Protein AF-A0A2P5BSG7-F1 (afdb_monomer)

Secondary structure (DSSP, 8-state):
-HHHHHHH-PPEEEEEEEEGGGGS-BTTBS-GGGTT-STT--HHHHHHHHHHHHHHHHHHHHHHHHHTT-SEEEEEEEE--

Sequence (81 aa):
MKKTAKESKKEGRIVNVSSVAHRFPYPEGIRFDKINDRSGYNNLAA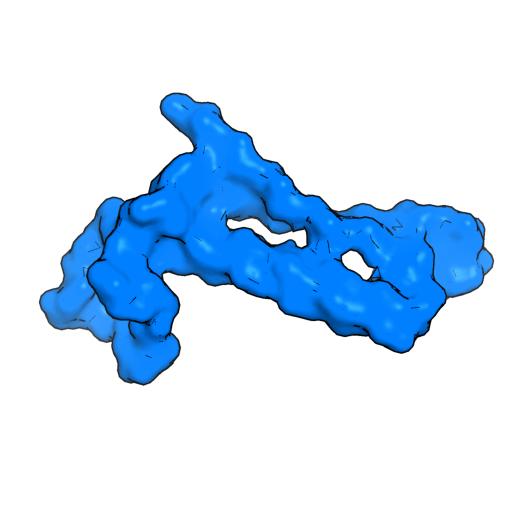YGQSKLANVLHASELARRLKEDNLNITQIHFTREQ

InterPro domains:
  IPR036291 NAD(P)-binding domain superfamily [SSF51735] (8-76)
  IPR055280 Short-chain dehydrogenase TIC 32 [PTHR48476] (1-73)

pLDDT: mean 89.48, std 8.45, range [55.03, 97.31]

Organism: Parasponia andersonii (NCBI:txid3476)

Mean predicted aligned error: 4.9 Å

Solvent-accessible surface area (backbone atoms only — not comparable to full-atom values): 4633 Å² total; per-residue (Å²): 104,72,66,55,25,65,75,68,71,43,74,39,77,49,78,39,82,32,34,67,49,35,82,44,30,42,98,80,43,74,52,76,96,49,75,81,46,72,90,79,64,43,74,65,28,52,50,4,27,54,23,34,47,37,44,54,49,30,54,53,52,34,54,54,32,55,75,68,72,46,60,50,51,55,40,67,43,69,46,83,131

Radius of gyration: 15.65 Å; Cα contacts (8 Å, |Δi|>4): 115; chains: 1; bounding box: 35×26×40 Å

Foldseek 3Di:
DQVCCVVVVDAAEDEQEAAPLLVQAPPVQAPPVCLPPPVPDDPSNNNNSVRVCSVVVLVVVQVVCVVVVGSYHGDYDYDDD

Structure (mmCIF, N/CA/C/O backbone):
data_AF-A0A2P5BSG7-F1
#
_entry.id   AF-A0A2P5BSG7-F1
#
loop_
_atom_site.group_PDB
_atom_site.id
_atom_site.type_symbol
_atom_site.label_atom_id
_atom_site.label_alt_id
_atom_site.label_comp_id
_atom_site.label_asym_id
_atom_site.label_entity_id
_atom_site.label_seq_id
_atom_site.pdbx_PDB_ins_code
_atom_site.Cartn_x
_atom_site.Cartn_y
_atom_site.Cartn_z
_atom_site.occupancy
_atom_site.B_iso_or_equiv
_atom_site.auth_seq_id
_atom_site.auth_comp_id
_atom_site.auth_asym_id
_atom_site.auth_atom_id
_atom_site.pdbx_PDB_model_num
ATOM 1 N N . MET A 1 1 ? -9.341 -4.462 17.210 1.00 74.25 1 MET A N 1
ATOM 2 C CA . MET A 1 1 ? -9.797 -3.082 16.916 1.00 74.25 1 MET A CA 1
ATOM 3 C C . MET A 1 1 ? -11.308 -2.940 16.778 1.00 74.25 1 MET A C 1
ATOM 5 O O . MET A 1 1 ? -11.850 -2.155 17.535 1.00 74.25 1 MET A O 1
ATOM 9 N N . LYS A 1 2 ? -12.004 -3.689 15.903 1.00 81.62 2 LYS A N 1
ATOM 10 C CA . LYS A 1 2 ? -13.474 -3.567 15.734 1.00 81.62 2 LYS A CA 1
ATOM 11 C C . LYS A 1 2 ? -14.255 -3.700 17.054 1.00 81.62 2 LYS A C 1
ATOM 13 O O . LYS A 1 2 ? -15.022 -2.815 17.413 1.00 81.62 2 LYS A O 1
ATOM 18 N N . LYS A 1 3 ? -13.981 -4.772 17.809 1.00 84.94 3 LYS A N 1
ATOM 19 C CA . LYS A 1 3 ? -14.549 -5.031 19.145 1.00 84.94 3 LYS A CA 1
ATOM 20 C C . LYS A 1 3 ? -14.271 -3.879 20.120 1.00 84.94 3 LYS A C 1
ATOM 22 O O . LYS A 1 3 ? -15.198 -3.295 20.658 1.00 84.94 3 LYS A O 1
ATOM 27 N N . THR A 1 4 ? -13.005 -3.484 20.247 1.00 84.81 4 THR A N 1
ATOM 28 C CA . THR A 1 4 ? -12.566 -2.399 21.137 1.00 84.81 4 THR A CA 1
ATOM 29 C C . THR A 1 4 ? -13.201 -1.049 20.799 1.00 84.81 4 THR A C 1
ATOM 31 O O . THR A 1 4 ? -13.624 -0.344 21.708 1.00 84.81 4 THR A O 1
ATOM 34 N N . ALA A 1 5 ? -13.306 -0.684 19.517 1.00 85.00 5 ALA A N 1
ATOM 35 C CA . ALA A 1 5 ? -13.960 0.557 19.089 1.00 85.00 5 ALA A CA 1
ATOM 36 C C . ALA A 1 5 ? -15.461 0.543 19.431 1.00 85.00 5 ALA A C 1
ATOM 38 O O . ALA A 1 5 ? -15.998 1.537 19.916 1.00 85.00 5 ALA A O 1
ATOM 39 N N . LYS A 1 6 ? -16.122 -0.611 19.263 1.00 83.19 6 LYS A N 1
ATOM 40 C CA . LYS A 1 6 ? -17.536 -0.796 19.618 1.00 83.19 6 LYS A CA 1
ATOM 41 C C . LYS A 1 6 ? -17.775 -0.721 21.130 1.00 83.19 6 LYS A C 1
ATOM 43 O O . LYS A 1 6 ? -18.698 -0.040 21.563 1.00 83.19 6 LYS A O 1
ATOM 48 N N . GLU A 1 7 ? -16.943 -1.390 21.925 1.00 88.88 7 GLU A N 1
ATOM 49 C CA . GLU A 1 7 ? -17.069 -1.442 23.389 1.00 88.88 7 GLU A CA 1
ATOM 50 C C . GLU A 1 7 ? -16.710 -0.109 24.053 1.00 88.88 7 GLU A C 1
ATOM 52 O O . GLU A 1 7 ? -17.422 0.357 24.937 1.00 88.88 7 GLU A O 1
ATOM 57 N N . SER A 1 8 ? -15.629 0.536 23.606 1.00 88.06 8 SER A N 1
ATOM 58 C CA . SER A 1 8 ? -15.157 1.798 24.191 1.00 88.06 8 SER A CA 1
ATOM 59 C C . SER A 1 8 ? -15.892 3.037 23.678 1.00 88.06 8 SER A C 1
ATOM 61 O O . SER A 1 8 ? -15.712 4.114 24.244 1.00 88.06 8 SER A O 1
ATOM 63 N N . LYS A 1 9 ? -16.674 2.912 22.594 1.00 83.19 9 LYS A N 1
ATOM 64 C CA . LYS A 1 9 ? -17.284 4.024 21.838 1.00 83.19 9 LYS A CA 1
ATOM 65 C C . LYS A 1 9 ? -16.284 5.098 21.373 1.00 83.19 9 LYS A C 1
ATOM 67 O O . LYS A 1 9 ? -16.694 6.197 21.006 1.00 83.19 9 LYS A O 1
ATOM 72 N N . LYS A 1 10 ? -14.981 4.800 21.369 1.00 86.56 10 LYS A N 1
ATOM 73 C CA . LYS A 1 10 ? -13.925 5.688 20.864 1.00 86.56 10 LYS A CA 1
ATOM 74 C C . LYS A 1 10 ? -13.604 5.343 19.414 1.00 86.56 10 LYS A C 1
ATOM 76 O O . LYS A 1 10 ? -13.529 4.166 19.059 1.00 86.56 10 LYS A O 1
ATOM 81 N N . GLU A 1 11 ? -13.387 6.371 18.599 1.00 86.12 11 GLU A N 1
ATOM 82 C CA . GLU A 1 11 ? -12.957 6.205 17.211 1.00 86.12 11 GLU A CA 1
ATOM 83 C C . GLU A 1 11 ? -11.567 5.546 17.162 1.00 86.12 11 GLU A C 1
ATOM 85 O O . GLU A 1 11 ? -10.609 6.030 17.768 1.00 86.12 11 GLU A O 1
ATOM 90 N N . GLY A 1 12 ? -11.451 4.438 16.428 1.00 88.88 12 GLY A N 1
ATOM 91 C CA . GLY A 1 12 ? -10.160 3.834 16.104 1.00 88.88 12 GLY A CA 1
ATOM 92 C C . GLY A 1 12 ? -9.535 4.496 14.877 1.00 88.88 12 GLY A C 1
ATOM 93 O O . GLY A 1 12 ? -10.239 4.887 13.951 1.00 88.88 12 GLY A O 1
ATOM 94 N N . ARG A 1 13 ? -8.207 4.589 14.818 1.00 90.56 13 ARG A N 1
ATOM 95 C CA . ARG A 1 13 ? -7.505 5.091 13.628 1.00 90.56 13 ARG A CA 1
ATOM 96 C C . ARG A 1 13 ? -6.442 4.106 13.198 1.00 90.56 13 ARG A C 1
ATOM 98 O O . ARG A 1 13 ? -5.702 3.588 14.030 1.00 90.56 13 ARG A O 1
ATOM 105 N N . ILE A 1 14 ? -6.364 3.869 11.899 1.00 91.44 14 ILE A N 1
ATOM 106 C CA . ILE A 1 14 ? -5.270 3.121 11.288 1.00 91.44 14 ILE A CA 1
ATOM 107 C C . ILE A 1 14 ? -4.610 4.053 10.278 1.00 91.44 14 ILE A C 1
ATOM 109 O O . ILE A 1 14 ? -5.282 4.689 9.463 1.00 91.44 14 ILE A O 1
ATOM 113 N N . VAL A 1 15 ? -3.289 4.161 10.381 1.00 90.69 15 VAL A N 1
ATOM 114 C CA . VAL A 1 15 ? -2.491 5.078 9.571 1.00 90.69 15 VAL A CA 1
ATOM 115 C C . VAL A 1 15 ? -1.467 4.270 8.791 1.00 90.69 15 VAL A C 1
ATOM 117 O O . VAL A 1 15 ? -0.574 3.660 9.379 1.00 90.69 15 VAL A O 1
ATOM 120 N N . ASN A 1 16 ? -1.578 4.303 7.465 1.00 92.50 16 ASN A N 1
ATOM 121 C CA . ASN A 1 16 ? -0.605 3.693 6.566 1.00 92.50 16 ASN A CA 1
ATOM 122 C C . ASN A 1 16 ? 0.399 4.744 6.085 1.00 92.50 16 ASN A C 1
ATOM 124 O O . ASN A 1 16 ? 0.025 5.761 5.500 1.00 92.50 16 ASN A O 1
ATOM 128 N N . VAL A 1 17 ? 1.693 4.482 6.275 1.00 92.88 17 VAL A N 1
ATOM 129 C CA . VAL A 1 17 ? 2.756 5.384 5.810 1.00 92.88 17 VAL A CA 1
ATOM 130 C C . VAL A 1 17 ? 3.135 5.060 4.363 1.00 92.88 17 VAL A C 1
ATOM 132 O O . VAL A 1 17 ? 3.653 3.984 4.046 1.00 92.88 17 VAL A O 1
ATOM 135 N N . SER A 1 18 ? 2.906 6.022 3.480 1.00 92.38 18 SER A N 1
ATOM 136 C CA . SER A 1 18 ? 3.302 6.035 2.074 1.00 92.38 18 SER A CA 1
ATOM 137 C C . SER A 1 18 ? 4.413 7.075 1.804 1.00 92.38 18 SER A C 1
ATOM 139 O O . SER A 1 18 ? 4.997 7.646 2.724 1.00 92.38 18 SER A O 1
ATOM 141 N N . SER A 1 19 ? 4.761 7.287 0.536 1.00 93.00 19 SER A N 1
ATOM 142 C CA . SER A 1 19 ? 5.766 8.250 0.061 1.00 93.00 19 SER A CA 1
ATOM 143 C C . SER A 1 19 ? 5.402 8.723 -1.341 1.00 93.00 19 SER A C 1
ATOM 145 O O . SER A 1 19 ? 4.712 7.996 -2.056 1.00 93.00 19 SER A O 1
ATOM 147 N N . VAL A 1 20 ? 5.872 9.904 -1.758 1.00 93.75 20 VAL A N 1
ATOM 148 C CA . VAL A 1 20 ? 5.672 10.441 -3.120 1.00 93.75 20 VAL A CA 1
ATOM 149 C C . VAL A 1 20 ? 6.095 9.455 -4.221 1.00 93.75 20 VAL A C 1
ATOM 151 O O . VAL A 1 20 ? 5.535 9.470 -5.314 1.00 93.75 20 VAL A O 1
ATOM 154 N N . ALA A 1 21 ? 6.989 8.513 -3.897 1.00 94.62 21 ALA A N 1
ATOM 155 C CA . ALA A 1 21 ? 7.382 7.403 -4.760 1.00 94.62 21 ALA A CA 1
ATOM 156 C C . ALA A 1 21 ? 6.205 6.558 -5.292 1.00 94.62 21 ALA A C 1
ATOM 158 O O . ALA A 1 21 ? 6.353 5.930 -6.334 1.00 94.62 21 ALA A O 1
ATOM 159 N N . HIS A 1 22 ? 5.027 6.561 -4.649 1.00 94.44 22 HIS A N 1
ATOM 160 C CA . HIS A 1 22 ? 3.835 5.867 -5.168 1.00 94.44 22 HIS A CA 1
ATOM 161 C C . HIS A 1 22 ? 3.390 6.346 -6.561 1.00 94.44 22 HIS A C 1
ATOM 163 O O . HIS A 1 22 ? 2.619 5.652 -7.217 1.00 94.44 22 HIS A O 1
ATOM 169 N N . ARG A 1 23 ? 3.860 7.521 -7.008 1.00 94.81 23 ARG A N 1
ATOM 170 C CA . ARG A 1 23 ? 3.628 8.071 -8.354 1.00 94.81 23 ARG A CA 1
ATOM 171 C C . ARG A 1 23 ? 4.544 7.461 -9.421 1.00 94.81 23 ARG A C 1
ATOM 173 O O . ARG A 1 23 ? 4.313 7.685 -10.602 1.00 94.81 23 ARG A O 1
ATOM 180 N N . PHE A 1 24 ? 5.554 6.695 -9.008 1.00 96.00 24 PHE A N 1
ATOM 181 C CA . PHE A 1 24 ? 6.555 6.074 -9.876 1.00 96.00 24 PHE A CA 1
ATOM 182 C C . PHE A 1 24 ? 6.659 4.549 -9.636 1.00 96.00 24 PHE A C 1
ATOM 184 O O . PHE A 1 24 ? 7.741 4.051 -9.315 1.00 96.00 24 PHE A O 1
ATOM 191 N N . PRO A 1 25 ? 5.548 3.784 -9.716 1.00 96.62 25 PRO A N 1
ATOM 192 C CA . PRO A 1 25 ? 5.600 2.323 -9.697 1.00 96.62 25 PRO A CA 1
ATOM 193 C C . PRO A 1 25 ? 6.164 1.788 -11.028 1.00 96.62 25 PRO A C 1
ATOM 195 O O . PRO A 1 25 ? 6.556 2.552 -11.912 1.00 96.62 25 PRO A O 1
ATOM 198 N N . TYR A 1 26 ? 6.159 0.465 -11.204 1.00 97.12 26 TYR A N 1
ATOM 199 C CA . TYR A 1 26 ? 6.294 -0.111 -12.544 1.00 97.12 26 TYR A CA 1
ATOM 200 C C . TYR A 1 26 ? 5.203 0.439 -13.486 1.00 97.12 26 TYR A C 1
ATOM 202 O O . TYR A 1 26 ? 4.130 0.806 -12.999 1.00 97.12 26 TYR A O 1
ATOM 210 N N . PRO A 1 27 ? 5.427 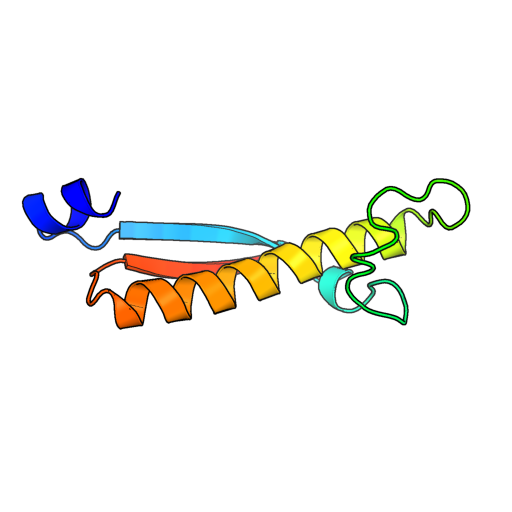0.478 -14.813 1.00 95.06 27 PRO A N 1
ATOM 211 C CA . PRO A 1 27 ? 4.421 0.943 -15.774 1.00 95.06 27 PRO A CA 1
ATOM 212 C C . PRO A 1 27 ? 3.062 0.240 -15.641 1.00 95.06 27 PRO A C 1
ATOM 214 O O . PRO A 1 27 ? 2.020 0.853 -15.847 1.00 95.06 27 PRO A O 1
ATOM 217 N N . GLU A 1 28 ? 3.068 -1.031 -1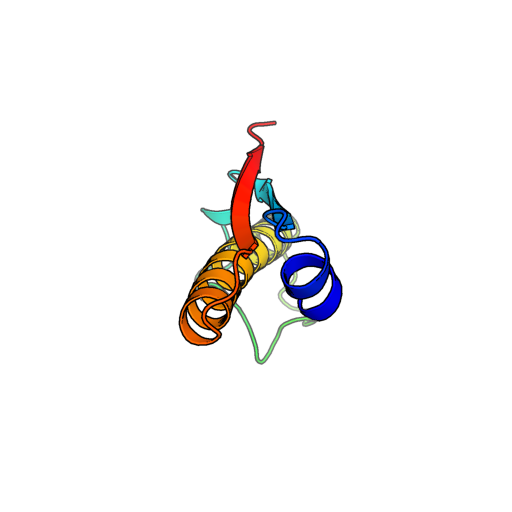5.241 1.00 95.12 28 GLU A N 1
ATOM 218 C CA . GLU A 1 28 ? 1.876 -1.849 -15.011 1.00 95.12 28 GLU A CA 1
ATOM 219 C C . GLU A 1 28 ? 1.183 -1.564 -13.661 1.00 95.12 28 GLU A C 1
ATOM 221 O O . GLU A 1 28 ? 0.139 -2.139 -13.357 1.00 95.12 28 GLU A O 1
ATOM 226 N N . GLY A 1 29 ? 1.754 -0.703 -12.814 1.00 95.81 29 GLY A N 1
ATOM 227 C CA . GLY A 1 29 ? 1.274 -0.440 -11.461 1.00 95.81 29 GLY A CA 1
ATOM 228 C C . GLY A 1 29 ? 1.638 -1.568 -10.496 1.00 95.81 29 GLY A C 1
ATOM 229 O O . GLY A 1 29 ? 2.807 -1.735 -10.146 1.00 95.81 29 GLY A O 1
ATOM 230 N N . ILE A 1 30 ? 0.634 -2.314 -10.019 1.00 97.31 30 ILE A N 1
ATOM 231 C CA . ILE A 1 30 ? 0.846 -3.478 -9.147 1.00 97.31 30 ILE A CA 1
ATOM 232 C C . ILE A 1 30 ? 1.004 -4.737 -10.001 1.00 97.31 30 ILE A C 1
ATOM 234 O O . ILE A 1 30 ? 0.044 -5.238 -10.582 1.00 97.31 30 ILE A O 1
ATOM 238 N N . ARG A 1 31 ? 2.210 -5.306 -10.017 1.00 96.06 31 ARG A N 1
ATOM 239 C CA . ARG A 1 31 ? 2.520 -6.555 -10.724 1.00 96.06 31 ARG A CA 1
ATOM 240 C C . ARG A 1 31 ? 2.114 -7.788 -9.904 1.00 96.06 31 ARG A C 1
ATOM 242 O O . ARG A 1 31 ? 2.985 -8.496 -9.404 1.00 96.06 31 ARG A O 1
ATOM 249 N N . PHE A 1 32 ? 0.815 -8.054 -9.749 1.00 96.12 32 PHE A N 1
ATOM 250 C CA . PHE A 1 32 ? 0.309 -9.165 -8.918 1.00 96.12 32 PHE A CA 1
ATOM 251 C C . PHE A 1 32 ? 0.913 -10.533 -9.285 1.00 96.12 32 PHE A C 1
ATOM 253 O O . PHE A 1 32 ? 1.409 -11.229 -8.402 1.00 96.12 32 PHE A O 1
ATOM 260 N N . ASP A 1 33 ? 0.984 -10.869 -10.576 1.00 95.94 33 ASP A N 1
ATOM 261 C CA . ASP A 1 33 ? 1.531 -12.153 -11.055 1.00 95.94 33 ASP A CA 1
ATOM 262 C C . ASP A 1 33 ? 3.060 -12.255 -10.937 1.00 95.94 33 ASP A C 1
ATOM 264 O O . ASP A 1 33 ? 3.646 -13.321 -11.113 1.00 95.94 33 ASP A O 1
ATOM 268 N N . LYS A 1 34 ? 3.735 -11.129 -10.675 1.00 94.25 34 LYS A N 1
ATOM 269 C CA . LYS A 1 34 ? 5.201 -11.012 -10.676 1.00 94.25 34 LYS A CA 1
ATOM 270 C C . LYS A 1 34 ? 5.722 -10.268 -9.446 1.00 94.25 34 LYS A C 1
ATOM 272 O O . LYS A 1 34 ? 6.760 -9.613 -9.512 1.00 94.25 34 LYS A O 1
ATOM 277 N N . ILE A 1 35 ? 5.015 -10.357 -8.318 1.00 92.19 35 ILE A N 1
ATOM 278 C CA . ILE A 1 35 ? 5.252 -9.486 -7.156 1.00 92.19 35 ILE A CA 1
ATOM 279 C C . ILE A 1 35 ? 6.660 -9.629 -6.553 1.00 92.19 35 ILE A C 1
ATOM 281 O O . ILE A 1 35 ? 7.197 -8.661 -6.024 1.00 92.19 35 ILE A O 1
ATOM 285 N N . ASN A 1 36 ? 7.269 -10.813 -6.696 1.00 90.56 36 ASN A N 1
ATOM 286 C CA . ASN A 1 36 ? 8.620 -11.147 -6.228 1.00 90.56 36 ASN A CA 1
ATOM 287 C C . ASN A 1 36 ? 9.566 -11.552 -7.375 1.00 90.56 36 ASN A C 1
ATOM 289 O O . ASN A 1 36 ? 10.548 -12.264 -7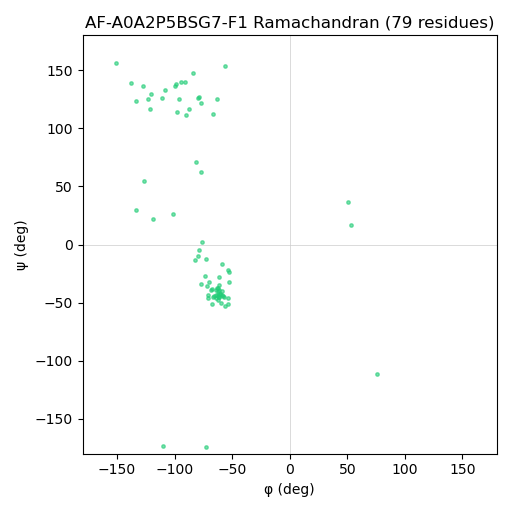.155 1.00 90.56 36 ASN A O 1
ATOM 293 N N . ASP A 1 37 ? 9.261 -11.146 -8.609 1.00 93.19 37 ASP A N 1
ATOM 294 C CA . ASP A 1 37 ? 10.100 -11.449 -9.765 1.00 93.19 37 ASP A CA 1
ATOM 295 C C . ASP A 1 37 ? 11.449 -10.723 -9.663 1.00 93.19 37 ASP A C 1
ATOM 297 O O . ASP A 1 37 ? 11.532 -9.497 -9.748 1.00 93.19 37 ASP A O 1
ATOM 301 N N . ARG A 1 38 ? 12.520 -11.502 -9.491 1.00 92.75 38 ARG A N 1
ATOM 302 C CA . ARG A 1 38 ? 13.890 -10.985 -9.387 1.00 92.75 38 ARG A CA 1
ATOM 303 C C . ARG A 1 38 ? 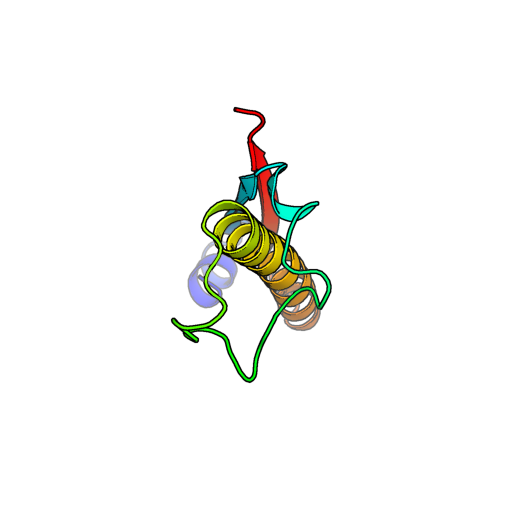14.448 -10.515 -10.729 1.00 92.75 38 ARG A C 1
ATOM 305 O O . ARG A 1 38 ? 15.323 -9.657 -10.734 1.00 92.75 38 ARG A O 1
ATOM 312 N N . SER A 1 39 ? 13.970 -11.073 -11.843 1.00 92.38 39 SER A N 1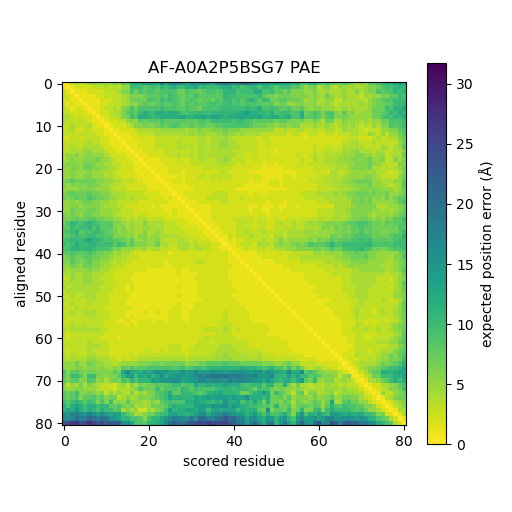
ATOM 313 C CA . SER A 1 39 ? 14.513 -10.791 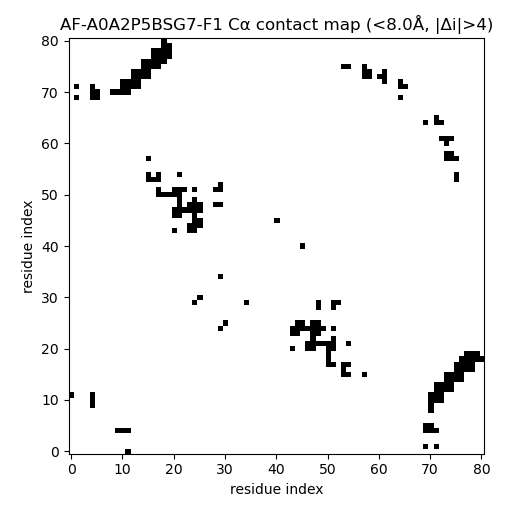-13.178 1.00 92.38 39 SER A CA 1
ATOM 314 C C . SER A 1 39 ? 14.151 -9.387 -13.666 1.00 92.38 39 SER A C 1
ATOM 316 O O . SER A 1 39 ? 14.972 -8.715 -14.281 1.00 92.38 39 SER A O 1
ATOM 318 N N . GLY A 1 40 ? 12.950 -8.912 -13.327 1.00 90.38 40 GLY A N 1
ATOM 319 C CA . GLY A 1 40 ? 12.476 -7.562 -13.631 1.00 90.38 40 GLY A CA 1
ATOM 320 C C . GLY A 1 40 ? 12.547 -6.602 -12.444 1.00 90.38 40 GLY A C 1
ATOM 321 O O . GLY A 1 40 ? 11.710 -5.701 -12.371 1.00 90.38 40 GLY A O 1
ATOM 322 N N . TYR A 1 41 ? 13.452 -6.823 -11.484 1.00 95.38 41 TYR A N 1
ATOM 323 C CA . TYR A 1 41 ? 13.554 -5.992 -10.285 1.00 95.38 41 TYR A CA 1
ATOM 324 C C . TYR A 1 41 ? 14.242 -4.656 -10.583 1.00 95.38 41 TYR A C 1
ATOM 326 O O . TYR A 1 41 ? 15.402 -4.606 -10.987 1.00 95.38 41 TYR A O 1
ATOM 334 N N . ASN A 1 42 ? 13.545 -3.559 -10.301 1.00 95.50 42 ASN A N 1
ATOM 335 C CA . ASN A 1 42 ? 14.110 -2.218 -10.251 1.00 95.50 42 ASN A CA 1
ATOM 336 C C . ASN A 1 42 ? 13.820 -1.623 -8.870 1.00 95.50 42 ASN A C 1
ATOM 338 O O . ASN A 1 42 ? 12.667 -1.579 -8.451 1.00 95.50 42 ASN A O 1
ATOM 342 N N . ASN A 1 43 ? 14.852 -1.176 -8.154 1.00 94.81 43 ASN A N 1
ATOM 343 C CA . ASN A 1 43 ? 14.726 -0.721 -6.766 1.00 94.81 43 ASN A CA 1
ATOM 344 C C . ASN A 1 43 ? 13.724 0.435 -6.594 1.00 94.81 43 ASN A C 1
ATOM 346 O O . ASN A 1 43 ? 12.903 0.398 -5.677 1.00 94.81 43 ASN A O 1
ATOM 350 N N . LEU A 1 44 ? 13.762 1.435 -7.477 1.00 94.62 44 LEU A N 1
ATOM 351 C CA . LEU A 1 44 ? 12.898 2.607 -7.404 1.00 94.62 44 LEU A CA 1
ATOM 352 C C . LEU A 1 44 ? 11.453 2.248 -7.757 1.00 94.62 44 LEU A C 1
ATOM 354 O O . LEU A 1 44 ? 10.547 2.594 -7.002 1.00 94.62 44 LEU A O 1
ATOM 358 N N . ALA A 1 45 ? 11.242 1.493 -8.838 1.00 95.94 45 ALA A N 1
ATOM 359 C CA . ALA A 1 45 ? 9.912 1.054 -9.256 1.00 95.94 45 ALA A CA 1
ATOM 360 C C . ALA A 1 45 ? 9.288 0.062 -8.260 1.00 95.94 45 ALA A C 1
ATOM 362 O O . ALA A 1 45 ? 8.101 0.156 -7.954 1.00 95.94 45 ALA A O 1
ATOM 363 N N . ALA A 1 46 ? 10.081 -0.852 -7.688 1.00 96.50 46 ALA A N 1
ATOM 364 C CA . ALA A 1 46 ? 9.640 -1.767 -6.634 1.00 96.50 46 ALA A CA 1
ATOM 365 C C . ALA A 1 46 ? 9.238 -1.006 -5.365 1.00 96.50 46 ALA A C 1
ATOM 367 O O . ALA A 1 46 ? 8.193 -1.286 -4.770 1.00 96.50 46 ALA A O 1
ATOM 368 N N . TYR A 1 47 ? 10.028 -0.004 -4.974 1.00 96.00 47 TYR A N 1
ATOM 369 C CA . TYR A 1 47 ? 9.676 0.865 -3.860 1.00 96.00 47 TYR A CA 1
ATOM 370 C C . TYR A 1 47 ? 8.402 1.664 -4.159 1.00 96.00 47 TYR A C 1
ATOM 372 O O . TYR A 1 47 ? 7.484 1.666 -3.336 1.00 96.00 47 TYR A O 1
ATOM 380 N N . GLY A 1 48 ? 8.285 2.257 -5.349 1.00 96.44 48 GLY A N 1
ATOM 381 C CA . GLY A 1 48 ? 7.081 2.952 -5.802 1.00 96.44 48 GLY A CA 1
ATOM 382 C C . GLY A 1 48 ? 5.841 2.058 -5.782 1.00 96.44 48 GLY A C 1
ATOM 383 O O . GLY A 1 48 ? 4.821 2.440 -5.210 1.00 96.44 48 GLY A O 1
ATOM 384 N N . GLN A 1 49 ? 5.952 0.820 -6.270 1.00 97.31 49 GLN A N 1
ATOM 385 C CA . GLN A 1 49 ? 4.897 -0.194 -6.195 1.00 97.31 49 GLN A CA 1
ATOM 386 C C . GLN A 1 49 ? 4.488 -0.485 -4.742 1.00 97.31 49 GLN A C 1
ATOM 388 O O . GLN A 1 49 ? 3.297 -0.544 -4.444 1.00 97.31 49 GLN A O 1
ATOM 393 N N . SER A 1 50 ? 5.445 -0.618 -3.814 1.00 96.12 50 SER A N 1
ATOM 394 C CA . SER A 1 50 ? 5.135 -0.849 -2.392 1.00 96.12 50 SER A CA 1
ATOM 395 C C . SER A 1 50 ? 4.349 0.313 -1.767 1.00 96.12 50 SER A C 1
ATOM 397 O O . SER A 1 50 ? 3.431 0.111 -0.970 1.00 96.12 50 SER A O 1
ATOM 399 N N . LYS A 1 51 ? 4.667 1.552 -2.161 1.00 96.69 51 LYS A N 1
ATOM 400 C CA . LYS A 1 51 ? 3.994 2.759 -1.668 1.00 96.69 51 LYS A CA 1
ATOM 401 C C . LYS A 1 51 ? 2.632 2.959 -2.321 1.00 96.69 51 LYS A C 1
ATOM 403 O O . LYS A 1 51 ? 1.697 3.371 -1.635 1.00 96.69 51 LYS A O 1
ATOM 408 N N . LEU A 1 52 ? 2.487 2.582 -3.589 1.00 96.44 52 LEU A N 1
ATOM 409 C CA . LEU A 1 52 ? 1.194 2.492 -4.259 1.00 96.44 52 LEU A CA 1
ATOM 410 C C . LEU A 1 52 ? 0.289 1.454 -3.583 1.00 96.44 52 LEU A C 1
ATOM 412 O O . LEU A 1 52 ? -0.867 1.754 -3.290 1.00 96.44 52 LEU A O 1
ATOM 416 N N . ALA A 1 53 ? 0.824 0.279 -3.244 1.00 96.62 53 ALA A N 1
ATOM 417 C CA . ALA A 1 53 ? 0.079 -0.754 -2.529 1.00 96.62 53 ALA A CA 1
ATOM 418 C C . ALA A 1 53 ? -0.450 -0.244 -1.179 1.00 96.62 53 ALA A C 1
ATOM 420 O O . ALA A 1 53 ? -1.608 -0.489 -0.849 1.00 96.62 53 ALA A O 1
ATOM 421 N N . ASN A 1 54 ? 0.339 0.540 -0.435 1.00 96.56 54 ASN A N 1
ATOM 422 C CA . ASN A 1 54 ? -0.116 1.152 0.817 1.00 96.56 54 ASN A CA 1
ATOM 423 C C . ASN A 1 54 ? -1.304 2.110 0.627 1.00 96.56 54 ASN A C 1
ATOM 425 O O . ASN A 1 54 ? -2.201 2.114 1.471 1.00 96.56 54 ASN A O 1
ATOM 429 N N . VAL A 1 55 ? -1.317 2.903 -0.452 1.00 95.19 55 VAL A N 1
ATOM 430 C CA . VAL A 1 55 ? -2.424 3.823 -0.782 1.00 95.19 55 VAL A CA 1
ATOM 431 C C . VAL A 1 55 ? -3.677 3.032 -1.147 1.00 95.19 55 VAL A C 1
ATOM 433 O O . VAL A 1 55 ? -4.732 3.252 -0.557 1.00 95.19 55 VAL A O 1
ATOM 436 N N . LEU A 1 56 ? -3.557 2.067 -2.063 1.00 95.50 56 LEU A N 1
ATOM 437 C CA . LEU A 1 56 ? -4.681 1.233 -2.500 1.00 95.50 56 LEU A CA 1
ATOM 438 C C . LEU A 1 56 ? -5.274 0.430 -1.336 1.00 95.50 56 LEU A C 1
ATOM 440 O O . LEU A 1 56 ? -6.491 0.385 -1.166 1.00 95.50 56 LEU A O 1
ATOM 444 N N . HIS A 1 57 ? -4.413 -0.142 -0.493 1.00 95.94 57 HIS A N 1
ATOM 445 C CA . HIS A 1 57 ? -4.823 -0.869 0.702 1.00 95.94 57 HIS A CA 1
ATOM 446 C C . HIS A 1 57 ? -5.576 0.028 1.690 1.00 95.94 57 HIS A C 1
ATOM 448 O O . HIS A 1 57 ? -6.616 -0.378 2.202 1.00 95.94 57 HIS A O 1
ATOM 454 N N . ALA A 1 58 ? -5.088 1.245 1.954 1.00 94.31 58 ALA A N 1
ATOM 455 C CA . ALA A 1 58 ? -5.766 2.179 2.851 1.00 94.31 58 ALA A CA 1
ATOM 456 C C . ALA A 1 58 ? -7.157 2.566 2.321 1.00 94.31 58 ALA A C 1
ATOM 458 O O . ALA A 1 58 ? -8.121 2.562 3.086 1.00 94.31 58 ALA A O 1
ATOM 459 N N . SER A 1 59 ? -7.274 2.834 1.017 1.00 93.12 59 SER A N 1
ATOM 460 C CA . SER A 1 59 ? -8.545 3.166 0.362 1.00 93.12 59 SER A CA 1
ATOM 461 C C . SER A 1 59 ? -9.558 2.023 0.443 1.00 93.12 59 SER A C 1
ATOM 463 O O . SER A 1 59 ? -10.705 2.234 0.840 1.00 93.12 59 SER A O 1
ATOM 465 N N . GLU A 1 60 ? -9.137 0.797 0.127 1.00 95.31 60 GLU A N 1
ATOM 466 C CA . GLU A 1 60 ? -10.018 -0.372 0.184 1.00 95.31 60 GLU A CA 1
ATOM 467 C C . GLU A 1 60 ? -10.405 -0.724 1.627 1.00 95.31 60 GLU A C 1
ATOM 469 O O . GLU A 1 60 ? -11.561 -1.040 1.915 1.00 95.31 60 GLU A O 1
ATOM 474 N N . LEU A 1 61 ? -9.468 -0.606 2.570 1.00 94.00 61 LEU A N 1
ATOM 475 C CA . LEU A 1 61 ? -9.761 -0.798 3.985 1.00 94.00 61 LEU A CA 1
ATOM 476 C C . LEU A 1 61 ? -10.753 0.258 4.498 1.00 94.00 61 LEU A C 1
ATOM 478 O O . LEU A 1 61 ? -11.641 -0.078 5.280 1.00 94.00 61 LEU A O 1
ATOM 482 N N . ALA A 1 62 ? -10.655 1.509 4.033 1.00 90.88 62 ALA A N 1
ATOM 483 C CA . ALA A 1 62 ? -11.602 2.570 4.376 1.00 90.88 62 ALA A CA 1
ATOM 484 C C . ALA A 1 62 ? -13.017 2.227 3.901 1.00 90.88 62 ALA A C 1
ATOM 486 O O . ALA A 1 62 ? -13.975 2.381 4.658 1.00 90.88 62 ALA A O 1
ATOM 487 N N . ARG A 1 63 ? -13.145 1.736 2.660 1.00 92.12 63 ARG A N 1
ATOM 488 C CA . ARG A 1 63 ? -14.425 1.314 2.079 1.00 92.12 63 ARG A CA 1
ATOM 489 C C . ARG A 1 63 ? -15.066 0.197 2.905 1.00 92.12 63 ARG A C 1
ATOM 491 O O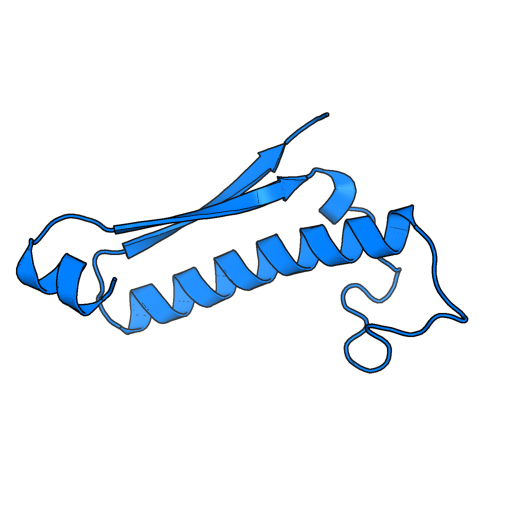 . ARG A 1 63 ? -16.208 0.344 3.330 1.00 92.12 63 ARG A O 1
ATOM 498 N N . ARG A 1 64 ? -14.310 -0.860 3.224 1.00 92.00 64 ARG A N 1
ATOM 499 C CA . ARG A 1 64 ? -14.806 -1.996 4.027 1.00 92.00 64 ARG A CA 1
ATOM 500 C C . ARG A 1 64 ? -15.217 -1.596 5.443 1.00 92.00 64 ARG A C 1
ATOM 502 O O . ARG A 1 64 ? -16.217 -2.076 5.957 1.00 92.00 64 ARG A O 1
ATOM 509 N N . LEU A 1 65 ? -14.459 -0.711 6.091 1.00 89.88 65 LEU A N 1
ATOM 510 C CA . LEU A 1 65 ? -14.785 -0.266 7.451 1.00 89.88 65 LEU A CA 1
ATOM 511 C C . LEU A 1 65 ? -16.037 0.614 7.504 1.00 89.88 65 LEU A C 1
ATOM 513 O O . LEU A 1 65 ? -16.776 0.539 8.486 1.00 89.88 65 LEU A O 1
ATOM 517 N N . LYS A 1 66 ? -16.288 1.400 6.449 1.00 86.44 66 LYS A N 1
ATOM 518 C CA . LYS A 1 66 ? -17.547 2.135 6.283 1.00 86.44 66 LYS A CA 1
ATOM 519 C C . LYS A 1 66 ? -18.728 1.182 6.099 1.00 86.44 66 LYS A C 1
ATOM 521 O O . LYS A 1 66 ? -19.745 1.379 6.750 1.00 86.44 66 LYS A O 1
ATOM 526 N N . GLU A 1 67 ? -18.582 0.142 5.277 1.00 88.06 67 GLU A N 1
ATOM 527 C CA . GLU A 1 67 ? -19.624 -0.882 5.072 1.00 88.06 67 GLU A CA 1
ATOM 528 C C . GLU A 1 67 ? -19.973 -1.631 6.363 1.00 88.06 67 GLU A C 1
ATOM 530 O O . GLU A 1 67 ? -21.138 -1.919 6.622 1.00 88.06 67 GLU A O 1
ATOM 535 N N . ASP A 1 68 ? -18.983 -1.862 7.223 1.00 83.25 68 ASP A N 1
ATOM 536 C CA . ASP A 1 68 ? -19.184 -2.493 8.527 1.00 83.25 68 ASP A CA 1
ATOM 537 C C . ASP A 1 68 ? -19.803 -1.555 9.593 1.00 83.25 68 ASP A C 1
ATOM 539 O O . ASP A 1 68 ? -19.954 -1.963 10.749 1.00 83.25 68 ASP A O 1
ATOM 543 N N . ASN A 1 69 ? -20.140 -0.299 9.251 1.00 77.06 69 ASN A N 1
ATOM 544 C CA . ASN A 1 69 ? -20.624 0.741 10.175 1.00 77.06 69 ASN A CA 1
ATOM 545 C C . ASN A 1 69 ? -19.728 0.921 11.4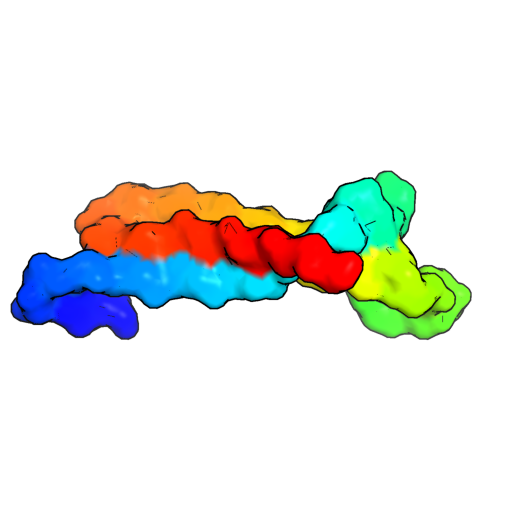16 1.00 77.06 69 ASN A C 1
ATOM 547 O O . ASN A 1 69 ? -20.196 1.151 12.537 1.00 77.06 69 ASN A O 1
ATOM 551 N N . LEU A 1 70 ? -18.414 0.787 11.238 1.00 76.00 70 LEU A N 1
ATOM 552 C CA . LEU A 1 70 ? -17.460 0.906 12.332 1.00 76.00 70 LEU A CA 1
ATOM 553 C C . LEU A 1 70 ? -16.980 2.343 12.473 1.00 76.00 70 LEU A C 1
ATOM 555 O O . LEU A 1 70 ? -16.637 2.999 11.495 1.00 76.00 70 LEU A O 1
ATOM 559 N N . ASN A 1 71 ? -16.849 2.795 13.719 1.00 78.62 71 ASN A N 1
ATOM 560 C CA . ASN A 1 71 ? -16.206 4.065 14.045 1.00 78.62 71 ASN A CA 1
ATOM 561 C C . ASN A 1 71 ? -14.671 3.923 13.957 1.00 78.62 71 ASN A C 1
ATOM 563 O O . ASN A 1 71 ? -13.970 3.949 14.971 1.00 78.62 71 ASN A O 1
ATOM 567 N N . ILE A 1 72 ? -14.158 3.623 12.758 1.00 81.81 72 ILE A N 1
ATOM 568 C CA . ILE A 1 72 ? -12.727 3.487 12.473 1.00 81.81 72 ILE A CA 1
ATOM 569 C C . ILE A 1 72 ? -12.385 4.247 11.192 1.00 81.81 72 ILE A C 1
ATOM 571 O O . ILE A 1 72 ? -12.896 3.918 10.122 1.00 81.81 72 ILE A O 1
ATOM 575 N N . THR A 1 73 ? -11.444 5.186 11.288 1.00 80.00 73 THR A N 1
ATOM 576 C CA . THR A 1 73 ? -10.954 5.963 10.143 1.00 80.00 73 THR A CA 1
ATOM 577 C C . THR A 1 73 ? -9.627 5.413 9.618 1.00 80.00 73 THR A C 1
ATOM 579 O O . THR A 1 73 ? -8.717 5.075 10.381 1.00 80.00 73 THR A O 1
ATOM 582 N N . GLN A 1 74 ? -9.525 5.332 8.291 1.00 83.69 74 GLN A N 1
ATOM 583 C CA . GLN A 1 74 ? -8.316 4.962 7.554 1.00 83.69 74 GLN A CA 1
ATOM 584 C C . GLN A 1 74 ? -7.742 6.173 6.850 1.00 83.69 74 GLN A C 1
ATOM 586 O O . GLN A 1 74 ? -8.471 6.889 6.163 1.00 83.69 74 GLN A O 1
ATOM 591 N N . ILE A 1 75 ? -6.435 6.369 6.987 1.00 77.06 75 ILE A N 1
ATOM 592 C CA . ILE A 1 75 ? -5.722 7.474 6.349 1.00 77.06 75 ILE A CA 1
ATOM 593 C C . ILE A 1 75 ? -4.405 6.936 5.798 1.00 77.06 75 ILE A C 1
ATOM 595 O O . ILE A 1 75 ? -3.718 6.153 6.463 1.00 77.06 75 ILE A O 1
ATOM 599 N N . HIS A 1 76 ? -4.031 7.375 4.597 1.00 78.62 76 HIS A N 1
ATOM 600 C CA . HIS A 1 76 ? -2.656 7.238 4.134 1.00 78.62 76 HIS A CA 1
ATOM 601 C C . HIS A 1 76 ? -1.917 8.561 4.345 1.00 78.62 76 HIS A C 1
ATOM 603 O O . HIS A 1 76 ? -2.448 9.637 4.081 1.00 78.62 76 HIS A O 1
ATOM 609 N N . PHE A 1 77 ? -0.677 8.481 4.811 1.00 80.81 77 PHE A N 1
ATOM 610 C CA . PHE A 1 77 ? 0.199 9.635 4.975 1.00 80.81 77 PHE A CA 1
ATOM 611 C C . PHE A 1 77 ? 1.329 9.559 3.956 1.00 80.81 77 PHE A C 1
ATOM 613 O O . PHE A 1 77 ? 2.020 8.547 3.897 1.00 80.81 77 PHE A O 1
ATOM 620 N N . THR A 1 78 ? 1.538 10.596 3.153 1.00 79.94 78 THR A N 1
ATOM 621 C CA . THR A 1 78 ? 2.647 10.645 2.191 1.00 79.94 78 THR A CA 1
ATOM 622 C C . THR A 1 78 ? 3.794 11.443 2.799 1.00 79.94 78 THR A C 1
ATOM 624 O O . THR A 1 78 ? 3.644 12.641 3.006 1.00 79.94 78 THR A O 1
ATOM 627 N N . ARG A 1 79 ? 4.944 10.806 3.071 1.00 69.00 79 ARG A N 1
ATOM 628 C CA . ARG A 1 79 ? 6.182 11.558 3.343 1.00 69.00 79 ARG A CA 1
ATOM 629 C C . ARG A 1 79 ? 6.807 12.048 2.039 1.00 69.00 79 ARG A C 1
ATOM 631 O O . ARG A 1 79 ? 7.076 11.239 1.142 1.00 69.00 79 ARG A O 1
ATOM 638 N N . GLU A 1 80 ? 7.069 13.346 1.984 1.00 56.25 80 GLU A N 1
ATOM 639 C CA . GLU A 1 80 ? 8.123 13.933 1.158 1.00 56.25 80 GLU A CA 1
ATOM 640 C C . GLU A 1 80 ? 9.432 13.730 1.933 1.00 56.25 80 GLU A C 1
ATOM 642 O O . GLU A 1 80 ? 9.473 13.973 3.141 1.00 56.25 80 GLU A O 1
ATOM 647 N N . GLN A 1 81 ? 10.427 13.118 1.294 1.00 55.03 81 GLN A N 1
ATOM 648 C CA . GLN A 1 81 ? 11.764 12.935 1.869 1.00 55.03 81 GLN A CA 1
ATOM 649 C C . GLN A 1 81 ? 12.651 14.077 1.404 1.00 55.03 81 GLN A C 1
ATOM 651 O O . GLN A 1 81 ? 12.487 14.457 0.222 1.00 55.03 81 GLN A O 1
#

Nearest PDB structures (foldseek):
  3rd5-assembly1_A  TM=9.215E-01  e=1.352E-03  Mycobacterium avium subsp. paratuberculosis
  6aqz-assembly3_E  TM=6.449E-01  e=4.397E-01  Naegleria fowleri
  6aqz-assembly2_C  TM=6.307E-01  e=4.108E-01  Naegleria fowleri
  6aqy-assembly2_C  TM=6.253E-01  e=6.614E-01  Naegleria fowleri
  6aqy-assembly3_E  TM=6.355E-01  e=1.140E+00  Naegleria fowleri